Protein AF-A0A2V9T901-F1 (afdb_monomer_lite)

Foldseek 3Di:
DDDPLPQWADPVCSVVVVVVVVVVVVVVVVVLVVVLVVLCVVCPVPPDCSCVVNCVVVVCPVVVVVVCCCDVVVDDCCCVVVRTPDD

Secondary structure (DSSP, 8-state):
---HHHHHS-HHHHHHHHHHHHHHHHHHHHHHHHHHHHHHHHHTTSTTSSSHHHHHHHHHHHHHHHHHHHHHTTS-TTTTTTSS---

pLDDT: mean 71.94, std 14.72, range [39.38, 94.25]

Structure (mmCIF, N/CA/C/O backbone):
data_AF-A0A2V9T901-F1
#
_entry.id   AF-A0A2V9T901-F1
#
loop_
_atom_site.group_PDB
_atom_site.id
_atom_site.type_symbol
_atom_site.label_atom_id
_atom_site.label_alt_id
_atom_site.label_comp_id
_atom_site.label_asym_id
_atom_site.label_entity_id
_atom_site.label_seq_id
_atom_site.pdbx_PDB_ins_code
_atom_site.Cartn_x
_atom_site.Cartn_y
_atom_site.Cartn_z
_atom_site.occupancy
_atom_site.B_iso_or_equiv
_atom_site.auth_seq_id
_atom_site.auth_comp_id
_atom_site.auth_asym_id
_atom_site.auth_atom_id
_atom_site.pdbx_PDB_model_num
ATOM 1 N N . ALA A 1 1 ? -13.641 11.622 12.777 1.00 43.06 1 ALA A N 1
ATOM 2 C CA . ALA A 1 1 ? -12.336 11.240 12.206 1.00 43.06 1 ALA A CA 1
ATOM 3 C C . ALA A 1 1 ? -12.404 9.753 11.908 1.00 43.06 1 ALA A C 1
ATOM 5 O O . ALA A 1 1 ? -12.508 8.991 12.858 1.00 43.06 1 ALA A O 1
ATOM 6 N N . ASN A 1 2 ? -12.481 9.364 10.632 1.00 39.38 2 ASN A N 1
ATOM 7 C CA . ASN A 1 2 ? -12.618 7.962 10.247 1.00 39.38 2 ASN A CA 1
ATOM 8 C C . ASN A 1 2 ? -11.314 7.481 9.597 1.00 39.38 2 ASN A C 1
ATOM 10 O O . ASN A 1 2 ? -10.934 7.977 8.538 1.00 39.38 2 ASN A O 1
ATOM 14 N N . VAL A 1 3 ? -10.615 6.563 10.259 1.00 55.94 3 VAL A N 1
ATOM 15 C CA . VAL A 1 3 ? -9.509 5.794 9.684 1.00 55.94 3 VAL A CA 1
ATOM 16 C C . VAL A 1 3 ? -9.887 4.322 9.813 1.00 55.94 3 VAL A C 1
ATOM 18 O O . VAL A 1 3 ? -10.216 3.861 10.902 1.00 55.94 3 VAL A O 1
ATOM 21 N N . LEU A 1 4 ? -9.835 3.582 8.701 1.00 58.38 4 LEU A N 1
ATOM 22 C CA . LEU A 1 4 ? -10.219 2.162 8.590 1.00 58.38 4 LEU A CA 1
ATOM 23 C C . LEU A 1 4 ? -9.821 1.267 9.793 1.00 58.38 4 LEU A C 1
ATOM 25 O O . LEU A 1 4 ? -10.632 0.436 10.196 1.00 58.38 4 LEU A O 1
ATOM 29 N N . PRO A 1 5 ? -8.638 1.420 10.427 1.00 54.62 5 PRO A N 1
ATOM 30 C CA . PRO A 1 5 ? -8.257 0.606 11.582 1.00 54.62 5 PRO A CA 1
ATOM 31 C C . PRO A 1 5 ? -9.099 0.843 12.842 1.00 54.62 5 PRO A C 1
ATOM 33 O O . PRO A 1 5 ? -9.355 -0.111 13.571 1.00 54.62 5 PRO A O 1
ATOM 36 N N . SER A 1 6 ? -9.527 2.083 13.113 1.00 56.25 6 SER A N 1
ATOM 37 C CA . SER A 1 6 ? -10.344 2.399 14.296 1.00 56.25 6 SER A CA 1
ATOM 38 C C . SER A 1 6 ? -11.811 2.004 14.130 1.00 56.25 6 SER A C 1
ATOM 40 O O . SER A 1 6 ? -12.499 1.834 15.132 1.00 56.25 6 SER A O 1
ATOM 42 N N . ASP A 1 7 ? -12.271 1.868 12.882 1.00 62.00 7 ASP A N 1
ATOM 43 C CA . ASP A 1 7 ? -13.627 1.406 12.557 1.00 62.00 7 ASP A CA 1
ATOM 44 C C . ASP A 1 7 ? -13.729 -0.129 12.637 1.00 62.00 7 ASP A C 1
ATOM 46 O O . ASP A 1 7 ? -14.741 -0.671 13.074 1.00 62.00 7 ASP A O 1
ATOM 50 N N . LEU A 1 8 ? -12.652 -0.842 12.275 1.00 59.00 8 LEU A N 1
ATOM 51 C CA . LEU A 1 8 ? -12.640 -2.307 12.201 1.00 59.00 8 LEU A CA 1
ATOM 52 C C . LEU A 1 8 ? -12.171 -3.000 13.494 1.00 59.00 8 LEU A C 1
ATOM 54 O O . LEU A 1 8 ? -12.727 -4.036 13.856 1.00 59.00 8 LEU A O 1
ATOM 58 N N . TYR A 1 9 ? -11.175 -2.464 14.209 1.00 60.62 9 TYR A N 1
ATOM 59 C CA . TYR A 1 9 ? -10.527 -3.172 15.324 1.00 60.62 9 TYR A CA 1
ATOM 60 C C . TYR A 1 9 ? -10.847 -2.561 16.701 1.00 60.62 9 TYR A C 1
ATOM 62 O O . TYR A 1 9 ? -10.982 -1.342 16.827 1.00 60.62 9 TYR A O 1
ATOM 70 N N . PRO A 1 10 ? -10.934 -3.375 17.774 1.00 60.03 10 PRO A N 1
ATOM 71 C CA . PRO A 1 10 ? -11.117 -2.871 19.133 1.00 60.03 10 PRO A CA 1
ATOM 72 C C . PRO A 1 10 ? -9.967 -1.938 19.543 1.00 60.03 10 PRO A C 1
ATOM 74 O O . PRO A 1 10 ? -8.806 -2.187 19.224 1.00 60.03 10 PRO A O 1
ATOM 77 N N . SER A 1 11 ? -10.291 -0.876 20.294 1.00 63.56 11 SER A N 1
ATOM 78 C CA . SER A 1 11 ? -9.399 0.263 20.604 1.00 63.56 11 SER A CA 1
ATOM 79 C C . SER A 1 11 ? -8.011 -0.129 21.146 1.00 63.56 11 SER A C 1
ATOM 81 O O . SER A 1 11 ? -7.016 0.534 20.867 1.00 63.56 11 SER A O 1
ATOM 83 N N . GLN A 1 12 ? -7.918 -1.256 21.860 1.00 63.41 12 GLN A N 1
ATOM 84 C CA . GLN A 1 12 ? -6.665 -1.779 22.419 1.00 63.41 12 GLN A CA 1
ATOM 85 C C . GLN A 1 12 ? -5.687 -2.315 21.355 1.00 63.41 12 GLN A C 1
ATOM 87 O O . GLN A 1 12 ? -4.486 -2.363 21.599 1.00 63.41 12 GLN A O 1
ATOM 92 N N . SER A 1 13 ? -6.175 -2.696 20.173 1.00 62.75 13 SER A N 1
ATOM 93 C CA . SER A 1 13 ? -5.371 -3.284 19.092 1.00 62.75 13 SER A CA 1
ATOM 94 C C . SER A 1 13 ? -5.076 -2.304 17.952 1.00 62.75 13 SER A C 1
ATOM 96 O O . SER A 1 13 ? -4.215 -2.582 17.117 1.00 62.75 13 SER A O 1
ATOM 98 N N . VAL A 1 14 ? -5.731 -1.136 17.920 1.00 67.12 14 VAL A N 1
ATOM 99 C CA . VAL A 1 14 ? -5.589 -0.137 16.842 1.00 67.12 14 VAL A CA 1
ATOM 100 C C . VAL A 1 14 ? -4.153 0.383 16.734 1.00 67.12 14 VAL A C 1
ATOM 102 O O . VAL A 1 14 ? -3.637 0.521 15.626 1.00 67.12 14 VAL A O 1
ATOM 105 N N . ALA A 1 15 ? -3.474 0.611 17.865 1.00 73.81 15 ALA A N 1
ATOM 106 C CA . ALA A 1 15 ? -2.090 1.092 17.879 1.00 73.81 15 ALA A CA 1
ATOM 107 C C . ALA A 1 15 ? -1.118 0.082 17.243 1.00 73.81 15 ALA A C 1
ATOM 109 O O . ALA A 1 15 ? -0.288 0.456 16.416 1.00 73.81 15 ALA A O 1
ATOM 110 N N . THR A 1 16 ? -1.256 -1.205 17.567 1.00 78.06 16 THR A N 1
ATOM 111 C CA . THR A 1 16 ? -0.416 -2.273 17.008 1.00 78.06 16 THR A CA 1
ATOM 112 C C . THR A 1 16 ? -0.717 -2.512 15.532 1.00 78.06 16 THR A C 1
ATOM 114 O O . THR A 1 16 ? 0.214 -2.610 14.736 1.00 78.06 16 THR A O 1
ATOM 117 N N . VAL A 1 17 ? -1.996 -2.550 15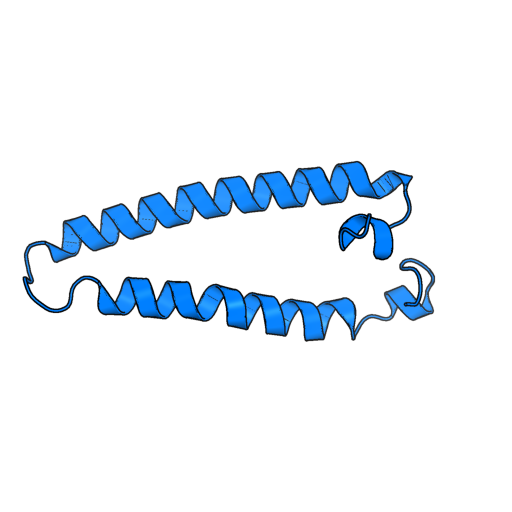.138 1.00 75.81 17 VAL A N 1
ATOM 118 C CA . VAL A 1 17 ? -2.405 -2.741 13.734 1.00 75.81 17 VAL A CA 1
ATOM 119 C C . VAL A 1 17 ? -1.940 -1.569 12.870 1.00 75.81 17 VAL A C 1
ATOM 121 O O . VAL A 1 17 ? -1.394 -1.782 11.787 1.00 75.81 17 VAL A O 1
ATOM 124 N N . SER A 1 18 ? -2.081 -0.336 13.361 1.00 78.25 18 SER A N 1
ATOM 125 C CA . SER A 1 18 ? -1.571 0.855 12.678 1.00 78.25 18 SER A CA 1
ATOM 126 C C . SER A 1 18 ? -0.043 0.856 12.604 1.00 78.25 18 SER A C 1
ATOM 128 O O . SER A 1 18 ? 0.508 1.168 11.550 1.00 78.25 18 SER A O 1
ATOM 130 N N . GLY A 1 19 ? 0.647 0.483 13.687 1.00 84.06 19 GLY A N 1
ATOM 131 C CA . GLY A 1 19 ? 2.107 0.389 13.720 1.00 84.06 19 GLY A CA 1
ATOM 132 C C . GLY A 1 19 ? 2.643 -0.640 12.725 1.00 84.06 19 GLY A C 1
ATOM 133 O O . GLY A 1 19 ? 3.499 -0.317 11.907 1.00 84.06 19 GLY A O 1
ATOM 134 N N . PHE A 1 20 ? 2.080 -1.850 12.722 1.00 86.94 20 PHE A N 1
ATOM 135 C CA . PHE A 1 20 ? 2.501 -2.928 11.826 1.00 86.94 20 PHE A CA 1
ATOM 136 C C . PHE A 1 20 ? 2.190 -2.612 10.357 1.00 86.94 20 PHE A C 1
ATOM 138 O O . PHE A 1 20 ? 3.028 -2.838 9.484 1.00 86.94 20 PHE A O 1
ATOM 145 N N . SER A 1 21 ? 1.026 -2.011 10.085 1.00 83.50 21 SER A N 1
ATOM 146 C CA . SER A 1 21 ? 0.672 -1.529 8.743 1.00 83.50 21 SER A CA 1
ATOM 147 C C . SER A 1 21 ? 1.632 -0.432 8.272 1.00 83.50 21 SER A C 1
ATOM 149 O O . SER A 1 21 ? 2.076 -0.455 7.126 1.00 83.50 21 SER A O 1
ATOM 151 N N . GLY A 1 22 ? 2.012 0.490 9.164 1.00 85.31 22 GLY A N 1
ATOM 152 C CA . GLY A 1 22 ? 2.998 1.535 8.888 1.00 85.31 22 GLY A CA 1
ATOM 153 C C . GLY A 1 22 ? 4.390 0.974 8.591 1.00 85.31 22 GLY A C 1
ATOM 154 O O . GLY A 1 22 ? 5.017 1.374 7.610 1.00 85.31 22 GLY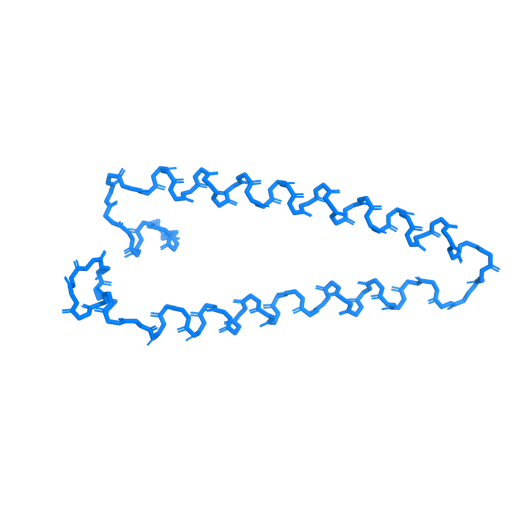 A O 1
ATOM 155 N N . THR A 1 23 ? 4.859 -0.003 9.374 1.00 92.12 23 THR A N 1
ATOM 156 C CA . THR A 1 23 ? 6.129 -0.699 9.112 1.00 92.12 23 THR A CA 1
ATOM 157 C C . THR A 1 23 ? 6.095 -1.442 7.778 1.00 92.12 23 THR A C 1
ATOM 159 O O . THR A 1 23 ? 7.038 -1.330 6.994 1.00 92.12 23 THR A O 1
ATOM 162 N N . GLY A 1 24 ? 5.002 -2.151 7.483 1.00 89.31 24 GLY A N 1
ATOM 163 C CA . GLY A 1 24 ? 4.810 -2.833 6.203 1.00 89.31 24 GLY A CA 1
ATOM 164 C C . G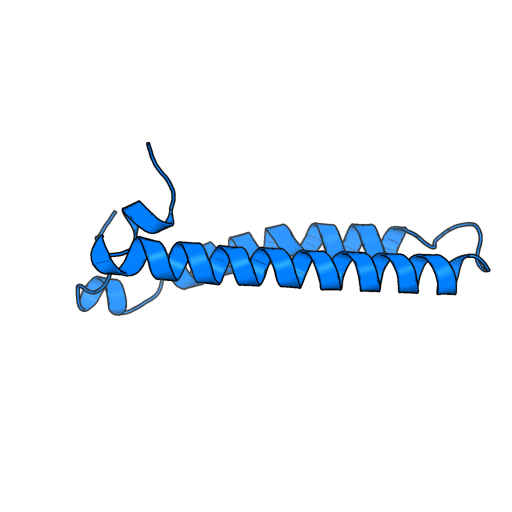LY A 1 24 ? 4.840 -1.867 5.016 1.00 89.31 24 GLY A C 1
ATOM 165 O O . GLY A 1 24 ? 5.545 -2.119 4.040 1.00 89.31 24 GLY A O 1
ATOM 166 N N . ALA A 1 25 ? 4.153 -0.726 5.124 1.00 87.94 25 ALA A N 1
ATOM 167 C CA . ALA A 1 25 ? 4.167 0.320 4.101 1.00 87.94 25 ALA A CA 1
ATOM 168 C C . ALA A 1 25 ? 5.573 0.915 3.897 1.00 87.94 25 ALA A C 1
ATOM 170 O O . ALA A 1 25 ? 6.015 1.095 2.759 1.00 87.94 25 ALA A O 1
ATOM 171 N N . GLY A 1 26 ? 6.307 1.167 4.986 1.00 88.50 26 GLY A N 1
ATOM 172 C CA . GLY A 1 26 ? 7.686 1.657 4.931 1.00 88.50 26 GLY A CA 1
ATOM 173 C C . GLY A 1 26 ? 8.637 0.669 4.249 1.00 88.50 26 GLY A C 1
ATOM 174 O O . GLY A 1 26 ? 9.363 1.044 3.328 1.00 88.50 26 GLY A O 1
ATOM 175 N N . LEU A 1 27 ? 8.588 -0.610 4.631 1.00 94.25 27 LEU A N 1
ATOM 176 C CA . LEU A 1 27 ? 9.390 -1.664 3.998 1.00 94.25 27 LEU A CA 1
ATOM 177 C C . LEU A 1 27 ? 9.025 -1.853 2.521 1.00 94.25 27 LEU A C 1
ATOM 179 O O . LEU A 1 27 ? 9.916 -1.953 1.677 1.00 94.25 27 LEU A O 1
ATOM 183 N N . GLY A 1 28 ? 7.731 -1.844 2.195 1.00 89.31 28 GLY A N 1
ATOM 184 C CA . GLY A 1 28 ? 7.254 -1.911 0.814 1.00 89.31 28 GLY A CA 1
ATOM 185 C C . GLY A 1 28 ? 7.785 -0.758 -0.037 1.00 89.31 28 GLY A C 1
ATOM 186 O O . GLY A 1 28 ? 8.228 -0.982 -1.160 1.00 89.31 28 GLY A O 1
ATOM 187 N N . THR A 1 29 ? 7.839 0.452 0.524 1.00 90.75 29 THR A N 1
ATOM 188 C CA . THR A 1 29 ? 8.396 1.637 -0.149 1.00 90.75 29 THR A CA 1
ATOM 189 C C . THR A 1 29 ? 9.888 1.475 -0.446 1.00 90.75 29 THR A C 1
ATOM 191 O O . THR A 1 29 ? 10.327 1.736 -1.566 1.00 90.75 29 THR A O 1
ATOM 194 N N . ILE A 1 30 ? 10.673 0.986 0.521 1.00 92.81 30 ILE A N 1
ATOM 195 C CA . ILE A 1 30 ? 12.112 0.734 0.333 1.00 92.81 30 ILE A CA 1
ATOM 196 C C . ILE A 1 30 ? 12.339 -0.300 -0.777 1.00 92.81 30 ILE A C 1
ATOM 198 O O . ILE A 1 30 ? 13.167 -0.090 -1.667 1.00 92.81 30 ILE A O 1
ATOM 202 N N . LEU A 1 31 ? 11.593 -1.409 -0.751 1.00 88.62 31 LEU A N 1
ATOM 203 C CA . LEU A 1 31 ? 11.689 -2.450 -1.775 1.00 88.62 31 LEU A CA 1
ATOM 204 C C . LEU A 1 31 ? 11.269 -1.929 -3.153 1.00 88.62 31 LEU A C 1
ATOM 206 O O . LEU A 1 31 ? 11.956 -2.212 -4.135 1.00 88.62 31 LEU A O 1
ATOM 210 N N . ALA A 1 32 ? 10.194 -1.140 -3.227 1.00 86.31 32 ALA A N 1
ATOM 211 C CA . ALA A 1 32 ? 9.726 -0.535 -4.467 1.00 86.31 32 ALA A CA 1
ATOM 212 C C . ALA A 1 32 ? 10.802 0.362 -5.084 1.00 86.31 32 ALA A C 1
ATOM 214 O O . ALA A 1 32 ? 11.153 0.169 -6.245 1.00 86.31 32 ALA A O 1
ATOM 215 N N . PHE A 1 33 ? 11.400 1.275 -4.313 1.00 88.56 33 PHE A N 1
ATOM 216 C CA . PHE A 1 33 ? 12.464 2.137 -4.833 1.00 88.56 33 PHE A CA 1
ATOM 217 C C . PHE A 1 33 ? 13.713 1.361 -5.241 1.00 88.56 33 PHE A C 1
ATOM 219 O O . PHE A 1 33 ? 14.294 1.659 -6.284 1.00 88.56 33 PHE A O 1
ATOM 226 N N . LYS A 1 34 ? 14.094 0.324 -4.486 1.00 86.94 34 LYS A N 1
ATOM 227 C CA . LYS A 1 34 ? 15.211 -0.548 -4.870 1.00 86.94 34 LYS A CA 1
ATOM 228 C C . LYS A 1 34 ? 14.945 -1.264 -6.197 1.00 86.94 34 LYS A C 1
ATOM 230 O O . LYS A 1 34 ? 15.844 -1.347 -7.030 1.00 86.94 34 LYS A O 1
ATOM 235 N N . LEU A 1 35 ? 13.732 -1.780 -6.398 1.00 82.69 35 LEU A N 1
ATOM 236 C CA . LEU A 1 35 ? 13.342 -2.448 -7.641 1.00 82.69 35 LEU A CA 1
ATOM 237 C C . LEU A 1 35 ? 13.273 -1.459 -8.806 1.00 82.69 35 LEU A C 1
ATOM 239 O O . LEU A 1 35 ? 13.840 -1.738 -9.856 1.00 82.69 35 LEU A O 1
ATOM 243 N N . ILE A 1 36 ? 12.646 -0.296 -8.614 1.00 83.62 36 ILE A N 1
ATOM 244 C CA . ILE A 1 36 ? 12.570 0.763 -9.629 1.00 83.62 36 ILE A CA 1
ATOM 245 C C . ILE A 1 36 ? 13.977 1.189 -10.057 1.00 83.62 36 ILE A C 1
ATOM 247 O O . ILE A 1 36 ? 14.251 1.219 -11.252 1.00 83.62 36 ILE A O 1
ATOM 251 N N . GLY A 1 37 ? 14.883 1.440 -9.106 1.00 82.19 37 GLY A N 1
ATOM 252 C CA . GLY A 1 37 ? 16.278 1.777 -9.401 1.00 82.19 37 GLY A CA 1
ATOM 253 C C . GLY A 1 37 ? 16.996 0.667 -10.172 1.00 82.19 37 GLY A C 1
ATOM 254 O O . GLY A 1 37 ? 17.595 0.926 -11.209 1.00 82.19 37 GLY A O 1
ATOM 255 N N . HIS A 1 38 ? 16.854 -0.590 -9.740 1.00 78.94 38 HIS A N 1
ATOM 256 C CA . HIS A 1 38 ? 17.473 -1.732 -10.417 1.00 78.94 38 HIS A CA 1
ATOM 257 C C . HIS A 1 38 ? 16.962 -1.936 -11.857 1.00 78.94 38 HIS A C 1
ATOM 259 O O . HIS A 1 38 ? 17.749 -2.189 -12.772 1.00 78.94 38 HIS A O 1
ATOM 265 N N . TYR A 1 39 ? 15.650 -1.815 -12.082 1.00 73.88 39 TYR A N 1
ATOM 266 C CA . TYR A 1 39 ? 15.055 -1.918 -13.418 1.00 73.88 39 TYR A CA 1
ATOM 267 C C . TYR A 1 39 ? 15.364 -0.704 -14.299 1.00 73.88 39 TYR A C 1
ATOM 269 O O . TYR A 1 39 ? 15.509 -0.860 -15.510 1.00 73.88 39 TYR A O 1
ATOM 277 N N . SER A 1 40 ? 15.489 0.482 -13.702 1.00 72.06 40 SER A N 1
ATOM 278 C CA . SER A 1 40 ? 15.913 1.697 -14.398 1.00 72.06 40 SER A CA 1
ATOM 279 C C . SER A 1 40 ? 17.352 1.559 -14.898 1.00 72.06 40 SER A C 1
ATOM 281 O O . SER A 1 40 ? 17.595 1.755 -16.086 1.00 72.06 40 SER A O 1
ATOM 283 N N . ASP A 1 41 ? 18.283 1.135 -14.041 1.00 68.75 41 ASP A N 1
ATOM 284 C CA . ASP A 1 41 ? 19.703 0.991 -14.393 1.00 68.75 41 ASP A CA 1
ATOM 285 C C . ASP A 1 41 ? 19.948 -0.134 -15.405 1.00 68.75 41 ASP A C 1
ATOM 287 O O . ASP A 1 41 ? 20.641 0.060 -16.402 1.00 68.75 41 ASP A O 1
ATOM 291 N N . SER A 1 42 ? 19.328 -1.302 -15.206 1.00 63.25 42 SER A N 1
ATOM 292 C CA . SER A 1 42 ? 19.484 -2.447 -16.121 1.00 63.25 42 SER A CA 1
ATOM 293 C C . SER A 1 42 ? 18.912 -2.198 -17.518 1.00 63.25 42 SER A C 1
ATOM 295 O O . SER A 1 42 ? 19.329 -2.852 -18.476 1.00 63.25 42 SER A O 1
ATOM 297 N N . ARG A 1 43 ? 17.982 -1.246 -17.662 1.00 58.81 43 ARG A N 1
ATOM 298 C CA . ARG A 1 43 ? 17.366 -0.901 -18.947 1.00 58.81 43 ARG A CA 1
ATOM 299 C C . ARG A 1 43 ? 17.793 0.453 -19.520 1.00 58.81 43 ARG A C 1
ATOM 301 O O . ARG A 1 43 ? 17.297 0.814 -20.587 1.00 58.81 43 ARG A O 1
ATOM 308 N N . GLN A 1 44 ? 18.750 1.170 -18.918 1.00 53.44 44 GLN A N 1
ATOM 309 C CA . GLN A 1 44 ? 19.331 2.372 -19.547 1.00 53.44 44 GLN A CA 1
ATOM 310 C C . GLN A 1 44 ? 19.970 2.080 -20.921 1.00 53.44 44 GLN A C 1
ATOM 312 O O . GLN A 1 44 ? 20.054 2.974 -21.757 1.00 53.44 44 GLN A O 1
ATOM 317 N N . ALA A 1 45 ? 20.346 0.825 -21.200 1.00 54.97 45 ALA A N 1
ATOM 318 C CA . ALA A 1 45 ? 20.874 0.398 -22.498 1.00 54.97 45 ALA A CA 1
ATOM 319 C C . ALA A 1 45 ? 19.810 0.238 -23.615 1.00 54.97 45 ALA A C 1
ATOM 321 O O . ALA A 1 45 ? 20.178 0.075 -24.776 1.00 54.97 45 ALA A O 1
ATOM 322 N N . MET A 1 46 ? 18.503 0.287 -23.308 1.00 56.06 46 MET A N 1
ATOM 323 C CA . MET A 1 46 ? 17.411 0.184 -24.292 1.00 56.06 46 MET A CA 1
ATOM 324 C C . MET A 1 46 ? 16.527 1.439 -24.249 1.00 56.06 46 MET A C 1
ATOM 326 O O . MET A 1 46 ? 15.522 1.501 -23.551 1.00 56.06 46 MET A O 1
ATOM 330 N N . ALA A 1 47 ? 16.920 2.458 -25.008 1.00 56.88 47 ALA A N 1
ATOM 331 C CA . ALA A 1 47 ? 16.446 3.841 -24.935 1.00 56.88 47 ALA A CA 1
ATOM 332 C C . ALA A 1 47 ? 14.974 4.121 -25.342 1.00 56.88 47 ALA A C 1
ATOM 334 O O . ALA A 1 47 ? 14.690 5.214 -25.825 1.00 56.88 47 ALA A O 1
ATOM 335 N N . THR A 1 48 ? 14.014 3.193 -25.206 1.00 56.34 48 THR A N 1
ATOM 336 C CA . THR A 1 48 ? 12.631 3.486 -25.664 1.00 56.34 48 THR A CA 1
ATOM 337 C C . THR A 1 48 ? 11.470 2.790 -24.940 1.00 56.34 48 THR A C 1
ATOM 339 O O . THR A 1 48 ? 10.365 3.304 -25.028 1.00 56.34 48 THR A O 1
ATOM 342 N N . HIS A 1 49 ? 11.676 1.709 -24.166 1.00 56.31 49 HIS A N 1
ATOM 343 C CA . HIS A 1 49 ? 10.577 0.993 -23.464 1.00 56.31 49 HIS A CA 1
ATOM 344 C C . HIS A 1 49 ? 10.876 0.654 -21.987 1.00 56.31 49 HIS A C 1
ATOM 346 O O . HIS A 1 49 ? 10.277 -0.244 -21.395 1.00 56.31 49 HIS A O 1
ATOM 352 N N . SER A 1 50 ? 11.836 1.339 -21.363 1.00 61.34 50 SER A N 1
ATOM 353 C CA . SER A 1 50 ? 12.355 0.939 -20.043 1.00 61.34 50 SER A CA 1
ATOM 354 C C . SER A 1 50 ? 11.381 1.144 -18.879 1.00 61.34 50 SER A C 1
ATOM 356 O O . SER A 1 50 ? 11.485 0.431 -17.877 1.00 61.34 50 SER A O 1
ATOM 358 N N . PHE A 1 51 ? 10.419 2.064 -19.014 1.00 65.38 51 PHE A N 1
ATOM 359 C CA . PHE A 1 51 ? 9.509 2.466 -17.933 1.00 65.38 51 PHE A CA 1
ATOM 360 C C . PHE A 1 51 ? 8.125 1.811 -17.981 1.00 65.38 51 PHE A C 1
ATOM 362 O O . PHE A 1 51 ? 7.523 1.632 -16.922 1.00 65.38 51 PHE A O 1
ATOM 369 N N . ASP A 1 52 ? 7.643 1.395 -19.154 1.00 74.56 52 ASP A N 1
ATOM 370 C CA . ASP A 1 52 ? 6.325 0.762 -19.328 1.00 74.56 52 ASP A CA 1
ATOM 371 C C . ASP A 1 52 ? 6.038 -0.366 -18.321 1.00 74.56 52 ASP A C 1
ATOM 373 O O . ASP A 1 52 ? 5.002 -0.328 -17.650 1.00 74.56 52 ASP A O 1
ATOM 377 N N . PRO A 1 53 ? 6.943 -1.342 -18.109 1.00 75.38 53 PRO A N 1
ATOM 378 C CA . PRO A 1 53 ? 6.699 -2.409 -17.140 1.00 75.38 53 PRO A CA 1
ATOM 379 C C . PRO A 1 53 ? 6.678 -1.923 -15.685 1.00 75.38 53 PRO A C 1
ATOM 381 O O . PRO A 1 53 ? 5.984 -2.518 -14.865 1.00 75.38 53 PRO A O 1
ATOM 384 N N . ILE A 1 54 ? 7.399 -0.848 -15.345 1.00 79.62 54 ILE A N 1
ATOM 385 C CA . ILE A 1 54 ? 7.373 -0.280 -13.988 1.00 79.62 54 ILE A CA 1
ATOM 386 C C . ILE A 1 54 ? 5.996 0.331 -13.723 1.00 79.62 54 ILE A C 1
ATOM 388 O O . ILE A 1 54 ? 5.386 0.052 -12.692 1.00 79.62 54 ILE A O 1
ATOM 392 N N . VAL A 1 55 ? 5.491 1.119 -14.675 1.00 83.50 55 VAL A N 1
ATOM 393 C CA . VAL A 1 55 ? 4.182 1.776 -14.573 1.00 83.50 55 VAL A CA 1
ATOM 394 C C . VAL A 1 55 ? 3.057 0.744 -14.554 1.00 83.50 55 VAL A C 1
ATOM 396 O O . VAL A 1 55 ? 2.147 0.852 -13.732 1.00 83.50 55 VAL A O 1
ATOM 399 N N . PHE A 1 56 ? 3.142 -0.291 -15.392 1.00 85.00 56 PHE A N 1
ATOM 400 C CA . PHE A 1 56 ? 2.153 -1.366 -15.426 1.00 85.00 56 PHE A CA 1
ATOM 401 C C . PHE A 1 56 ? 2.079 -2.122 -14.092 1.00 85.00 56 PHE A C 1
ATOM 403 O O . PHE A 1 56 ? 0.998 -2.281 -13.526 1.00 85.00 56 PHE A O 1
ATOM 410 N N . VAL A 1 57 ? 3.226 -2.540 -13.544 1.00 84.25 57 VAL A N 1
ATOM 411 C CA . VAL A 1 57 ? 3.270 -3.253 -12.258 1.00 84.25 57 VAL A CA 1
ATOM 412 C C . VAL A 1 57 ? 2.808 -2.351 -11.115 1.00 84.25 57 VAL A C 1
ATOM 414 O O . VAL A 1 57 ? 1.997 -2.782 -10.298 1.00 84.25 57 VAL A O 1
ATOM 417 N N . ALA A 1 58 ? 3.259 -1.093 -11.072 1.00 85.06 58 ALA A N 1
ATOM 418 C CA . ALA A 1 58 ? 2.828 -0.137 -10.054 1.00 85.06 58 ALA A CA 1
ATOM 419 C C . ALA A 1 58 ? 1.313 0.123 -10.111 1.00 85.06 58 ALA A C 1
ATOM 421 O O . ALA A 1 58 ? 0.664 0.184 -9.069 1.00 85.06 58 ALA A O 1
ATOM 422 N N . GLY A 1 59 ? 0.736 0.208 -11.314 1.00 86.69 59 GLY A N 1
ATOM 423 C CA . GLY A 1 59 ? -0.702 0.390 -11.525 1.00 86.69 59 GLY A CA 1
ATOM 424 C C . GLY A 1 59 ? -1.561 -0.805 -11.097 1.00 86.69 59 GLY A C 1
ATOM 425 O O . GLY A 1 59 ? -2.722 -0.622 -10.732 1.00 86.69 59 GLY A O 1
ATOM 426 N N . LEU A 1 60 ? -1.005 -2.021 -11.072 1.00 90.94 60 LEU A N 1
ATOM 427 C CA . LEU A 1 60 ? -1.709 -3.208 -10.574 1.00 90.94 60 LEU A CA 1
ATOM 428 C C . LEU A 1 60 ? -1.797 -3.252 -9.042 1.00 90.94 60 LEU A C 1
ATOM 430 O O . LEU A 1 60 ? -2.735 -3.846 -8.510 1.00 90.94 60 LEU A O 1
ATOM 434 N N . ILE A 1 61 ? -0.869 -2.615 -8.319 1.00 89.62 61 ILE A N 1
ATOM 435 C CA . ILE A 1 61 ? -0.817 -2.674 -6.847 1.00 89.62 61 ILE A CA 1
ATOM 436 C C . ILE A 1 61 ? -2.121 -2.157 -6.200 1.00 89.62 61 ILE A C 1
ATOM 438 O O . ILE A 1 61 ? -2.680 -2.879 -5.370 1.00 89.62 61 ILE A O 1
ATOM 442 N N . PRO A 1 62 ? -2.675 -0.983 -6.576 1.00 87.50 62 PRO A N 1
ATOM 443 C CA . PRO A 1 62 ? -3.954 -0.514 -6.041 1.00 87.50 62 PRO A CA 1
ATOM 444 C C . PRO A 1 62 ? -5.131 -1.438 -6.366 1.00 87.50 62 PRO A C 1
ATOM 446 O O . PRO A 1 62 ? -6.014 -1.606 -5.528 1.00 87.50 62 PRO A O 1
ATOM 449 N N . LEU A 1 63 ? -5.147 -2.065 -7.549 1.00 92.31 63 LEU A N 1
ATOM 450 C CA . LEU A 1 63 ? -6.210 -3.001 -7.931 1.00 92.31 63 LEU A CA 1
ATOM 451 C C . LEU A 1 63 ? -6.174 -4.264 -7.073 1.00 92.31 63 LEU A C 1
ATOM 453 O O . LEU A 1 63 ? -7.211 -4.698 -6.574 1.00 92.31 63 LEU A O 1
ATOM 457 N N . VAL A 1 64 ? -4.981 -4.816 -6.843 1.00 90.69 64 VAL A N 1
ATOM 458 C CA . VAL A 1 64 ? -4.796 -5.944 -5.923 1.00 90.69 64 VAL A CA 1
ATOM 459 C C . VAL A 1 64 ? -5.213 -5.543 -4.508 1.00 90.69 64 VAL A C 1
ATOM 461 O O . VAL A 1 64 ? -5.962 -6.277 -3.871 1.00 90.69 64 VAL A O 1
ATOM 464 N N . GLY A 1 65 ? -4.807 -4.359 -4.036 1.00 86.75 65 GLY A N 1
ATOM 465 C CA . GLY A 1 65 ? -5.216 -3.833 -2.731 1.00 86.75 65 GLY A CA 1
ATOM 466 C C . GLY A 1 65 ? -6.735 -3.704 -2.591 1.00 86.75 65 GLY A C 1
ATOM 467 O O . GLY A 1 65 ? -7.302 -4.137 -1.590 1.00 86.75 65 GLY A O 1
ATOM 468 N N . MET A 1 66 ? -7.408 -3.187 -3.619 1.00 89.19 66 MET A N 1
ATOM 469 C CA . MET A 1 66 ? -8.867 -3.094 -3.669 1.00 89.19 66 MET A CA 1
ATOM 470 C C . MET A 1 66 ? -9.527 -4.477 -3.600 1.00 89.19 66 MET A C 1
ATOM 472 O O . MET A 1 66 ? -10.428 -4.682 -2.788 1.00 89.19 66 MET A O 1
ATOM 476 N N . VAL A 1 67 ? -9.075 -5.437 -4.413 1.00 88.81 67 VAL A N 1
ATOM 477 C CA . VAL A 1 67 ? -9.608 -6.810 -4.405 1.00 88.81 67 VAL A CA 1
ATOM 478 C C . VAL A 1 67 ? -9.391 -7.469 -3.043 1.00 88.81 67 VAL A C 1
ATOM 480 O O . VAL A 1 67 ? -10.318 -8.074 -2.509 1.00 88.81 67 VAL A O 1
ATOM 483 N N . LEU A 1 68 ? -8.209 -7.309 -2.442 1.00 83.75 68 LEU A N 1
ATOM 484 C CA . LEU A 1 68 ? -7.911 -7.825 -1.107 1.00 83.75 68 LEU A CA 1
ATOM 485 C C . LEU A 1 68 ? -8.836 -7.221 -0.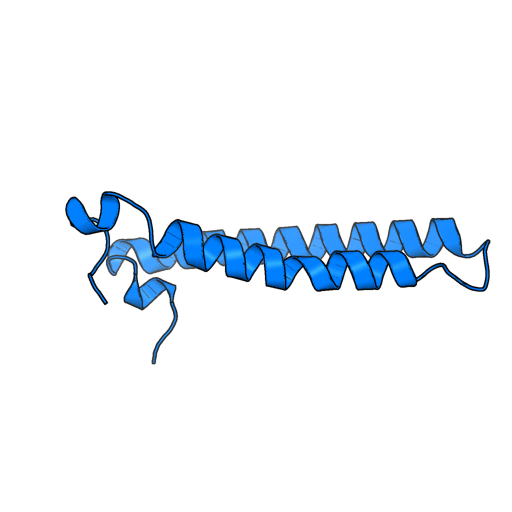051 1.00 83.75 68 LEU A C 1
ATOM 487 O O . LEU A 1 68 ? -9.381 -7.970 0.748 1.00 83.75 68 LEU A O 1
ATOM 491 N N . ILE A 1 69 ? -9.077 -5.909 -0.064 1.00 83.56 69 ILE A N 1
ATOM 492 C CA . ILE A 1 69 ? -10.030 -5.279 0.862 1.00 83.56 69 ILE A CA 1
ATOM 493 C C . ILE A 1 69 ? -11.430 -5.873 0.672 1.00 83.56 69 ILE A C 1
ATOM 495 O O . ILE A 1 69 ? -12.065 -6.264 1.649 1.00 83.56 69 ILE A O 1
ATOM 499 N N . LEU A 1 70 ? -11.902 -6.001 -0.571 1.00 81.88 70 LEU A N 1
ATOM 500 C CA . LEU A 1 70 ? -13.231 -6.546 -0.857 1.00 81.88 70 LEU A CA 1
ATOM 501 C C . LEU A 1 70 ? -13.376 -8.023 -0.471 1.00 81.88 70 LEU A C 1
ATOM 503 O O . LEU A 1 70 ? -14.474 -8.434 -0.112 1.00 81.88 70 LEU A O 1
ATOM 507 N N . LEU A 1 71 ? -12.309 -8.818 -0.535 1.00 79.44 71 LEU A N 1
ATOM 508 C CA . LEU A 1 71 ? -12.332 -10.219 -0.115 1.00 79.44 71 LEU A CA 1
ATOM 509 C C . LEU A 1 71 ? -12.163 -10.363 1.402 1.00 79.44 71 LEU A C 1
ATOM 511 O O . LEU A 1 71 ? -12.941 -11.072 2.028 1.00 79.44 71 LEU A O 1
ATOM 515 N N . LEU A 1 72 ? -11.182 -9.687 2.005 1.00 72.81 72 LEU A N 1
ATOM 516 C CA . LEU A 1 72 ? -10.836 -9.858 3.420 1.00 72.81 72 LEU A CA 1
ATOM 517 C C . LEU A 1 72 ? -11.830 -9.161 4.350 1.00 72.81 72 LEU A C 1
ATOM 519 O O . LEU A 1 72 ? -12.222 -9.745 5.353 1.00 72.81 72 LEU A O 1
ATOM 523 N N . VAL A 1 73 ? -12.264 -7.938 4.031 1.00 70.81 73 VAL A N 1
ATOM 524 C CA . VAL A 1 73 ? -13.204 -7.191 4.890 1.00 70.81 73 VAL A CA 1
ATOM 525 C C . VAL A 1 73 ? -14.623 -7.742 4.761 1.00 70.81 73 VAL A C 1
ATOM 527 O O . VAL A 1 73 ? -15.400 -7.693 5.709 1.00 70.81 73 VAL A O 1
ATOM 530 N N . ARG A 1 74 ? -14.976 -8.285 3.591 1.00 62.53 74 ARG A N 1
ATOM 531 C CA . ARG A 1 74 ? -16.341 -8.736 3.294 1.00 62.53 74 ARG A CA 1
ATOM 532 C C . ARG A 1 74 ? -16.565 -10.229 3.538 1.00 62.53 74 ARG A C 1
ATOM 534 O O . ARG A 1 74 ? -17.715 -10.658 3.542 1.00 62.53 74 ARG A O 1
ATOM 541 N N . ASN A 1 75 ? -15.507 -11.018 3.734 1.00 56.06 75 ASN A N 1
ATOM 542 C CA . ASN A 1 75 ? -15.613 -12.461 3.922 1.00 56.06 75 ASN A CA 1
ATOM 543 C C . ASN A 1 75 ? -14.708 -12.960 5.052 1.00 56.06 75 ASN A C 1
ATOM 545 O O . ASN A 1 75 ? -13.599 -13.440 4.819 1.00 56.06 75 ASN A O 1
ATOM 549 N N . THR A 1 76 ? -15.182 -12.894 6.294 1.00 53.38 76 THR A N 1
ATOM 550 C CA . THR A 1 76 ? -14.679 -13.810 7.321 1.00 53.38 76 THR A CA 1
ATOM 551 C C . THR A 1 76 ? -15.690 -14.010 8.443 1.00 53.38 76 THR A C 1
ATOM 553 O O . THR A 1 76 ? -16.302 -13.070 8.945 1.00 53.38 76 THR A O 1
ATOM 556 N N . GLU A 1 77 ? -15.782 -15.257 8.902 1.00 53.19 77 GLU A N 1
ATOM 557 C CA . GLU A 1 77 ? -16.426 -15.708 10.145 1.00 53.19 77 GLU A CA 1
ATOM 558 C C . GLU A 1 77 ? -16.051 -14.864 11.389 1.00 53.19 77 GLU A C 1
ATOM 560 O O . GLU A 1 77 ? -16.711 -14.958 12.414 1.00 53.19 77 GLU A O 1
ATOM 565 N N . ALA A 1 78 ? -15.044 -13.985 11.307 1.00 52.03 78 ALA A N 1
ATOM 566 C CA . ALA A 1 78 ? -14.649 -13.022 12.334 1.00 52.03 78 ALA A CA 1
ATOM 567 C C . ALA A 1 78 ? -15.735 -11.975 12.670 1.00 52.03 78 ALA A C 1
ATOM 569 O O . ALA A 1 78 ? -15.870 -11.604 13.837 1.00 52.03 78 ALA A O 1
ATOM 570 N N . THR A 1 79 ? -16.554 -11.540 11.699 1.00 52.50 79 THR A N 1
ATOM 571 C CA . THR A 1 79 ? -17.743 -10.700 11.973 1.00 52.50 79 THR A CA 1
ATOM 572 C C . THR A 1 79 ? -18.828 -11.507 12.694 1.00 52.50 79 THR A C 1
ATOM 574 O O . THR A 1 79 ? -19.521 -10.987 13.563 1.00 52.50 79 THR A O 1
ATOM 577 N N . ARG A 1 80 ? -18.947 -12.806 12.383 1.00 53.38 80 ARG A N 1
ATOM 578 C CA . ARG A 1 80 ? -19.920 -13.727 12.995 1.00 53.38 80 ARG A CA 1
ATOM 579 C C . ARG A 1 80 ? -19.496 -14.183 14.404 1.00 53.38 80 ARG A C 1
ATOM 581 O O . ARG A 1 80 ? -20.353 -14.450 15.237 1.00 53.38 80 ARG A O 1
ATOM 588 N N . GLN A 1 81 ? -18.190 -14.213 14.678 1.00 55.62 81 GLN A N 1
ATOM 589 C CA . GLN A 1 81 ? -17.576 -14.524 15.978 1.00 55.62 81 GLN A CA 1
ATOM 590 C C . GLN A 1 81 ? -17.374 -13.288 16.883 1.00 55.62 81 GLN A C 1
ATOM 592 O O . GLN A 1 81 ? -16.915 -13.435 18.012 1.00 55.62 81 GLN A O 1
ATOM 597 N N . GLY A 1 82 ? -17.716 -12.076 16.421 1.00 55.47 82 GLY A N 1
ATOM 598 C CA . GLY A 1 82 ? -17.673 -10.846 17.228 1.00 55.47 82 GLY A CA 1
ATOM 599 C C . GLY A 1 82 ? -16.285 -10.213 17.411 1.00 55.47 82 GLY A C 1
ATOM 600 O O . GLY A 1 82 ? -16.122 -9.348 18.269 1.00 55.47 82 GLY A O 1
ATOM 601 N N . LEU A 1 83 ? -15.286 -10.615 16.617 1.00 54.94 83 LEU A N 1
ATOM 602 C CA . LEU A 1 83 ? -13.920 -10.067 16.671 1.00 54.94 83 LEU A CA 1
ATOM 603 C C . LEU A 1 83 ? -13.780 -8.714 15.951 1.00 54.94 83 LEU A C 1
ATOM 605 O O . LEU A 1 83 ? -12.823 -7.981 16.196 1.00 54.94 83 LEU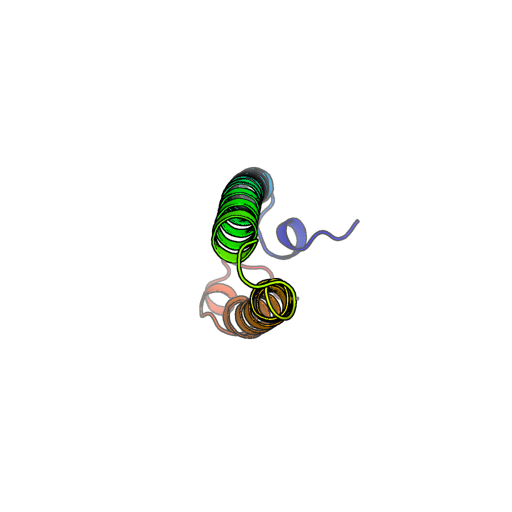 A O 1
ATOM 609 N N . VAL A 1 84 ? -14.731 -8.383 15.075 1.00 54.41 84 VAL A N 1
ATOM 610 C CA . VAL A 1 84 ? -14.754 -7.164 14.251 1.00 54.41 84 VAL A CA 1
ATOM 611 C C . VAL A 1 84 ? -16.127 -6.513 14.407 1.00 54.41 84 VAL A C 1
ATOM 613 O O . VAL A 1 84 ? -17.138 -7.222 14.407 1.00 54.41 84 VAL A O 1
ATOM 616 N N . ARG A 1 85 ? -16.192 -5.185 14.561 1.00 50.62 85 ARG A N 1
ATOM 617 C CA . ARG A 1 85 ? -17.485 -4.489 14.660 1.00 50.62 85 ARG A CA 1
ATOM 618 C C . ARG A 1 85 ? -18.229 -4.569 13.319 1.00 50.62 85 ARG A C 1
ATOM 620 O O . ARG A 1 85 ? -17.601 -4.3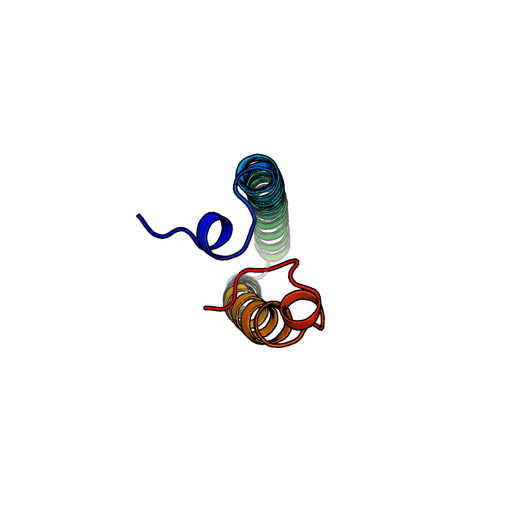56 12.282 1.00 50.62 85 ARG A O 1
ATOM 627 N N . PRO A 1 86 ? -19.538 -4.878 13.316 1.00 53.22 86 PRO A N 1
ATOM 628 C CA . PRO A 1 86 ? -20.343 -4.745 12.113 1.00 53.22 86 PRO A CA 1
ATOM 629 C C . PRO A 1 86 ? -20.433 -3.260 11.740 1.00 53.22 86 PRO A C 1
ATOM 631 O O . PRO A 1 86 ? -20.657 -2.417 12.610 1.00 53.22 86 PRO A O 1
ATOM 634 N N . ILE A 1 87 ? -20.205 -2.975 10.459 1.00 56.75 87 ILE A N 1
ATOM 635 C CA . ILE A 1 87 ? -20.465 -1.678 9.817 1.00 56.75 87 ILE A CA 1
ATOM 636 C C . ILE A 1 87 ? -21.963 -1.396 9.738 1.00 56.75 87 ILE A C 1
ATOM 638 O O . ILE A 1 87 ? -22.719 -2.348 9.434 1.00 56.75 87 ILE A O 1
#

Radius of gyration: 18.28 Å; chains: 1; bounding box: 41×27×48 Å

Sequence (87 aa):
ANVLPSDLYPSQSVATVSGFSGTGAGLGTILAFKLIGHYSDSRQAMATHSFDPIVFVAGLIPLVGMVLILLLVRNTEATRQGLVRPI